Protein AF-A0A2V5NM81-F1 (afdb_monomer)

Sequence (54 aa):
MTTSVSLGEFVELAKQGNVIPVFAEFIADGETPVSAFKKLDRGGYSFLFESTEK

Solvent-accessible surface area (backbone atoms only — not comparable to full-atom values): 3917 Å² total; per-residue (Å²): 125,54,69,75,64,53,75,70,54,47,58,61,50,55,75,79,43,96,78,82,93,78,53,72,55,77,93,54,92,90,52,50,76,69,56,47,48,65,71,67,55,82,86,68,97,76,86,86,87,84,86,80,89,133

Structure (mmCIF, N/CA/C/O backbone):
data_AF-A0A2V5NM81-F1
#
_entry.id   AF-A0A2V5NM81-F1
#
loop_
_atom_site.group_PDB
_atom_site.id
_atom_site.type_symbol
_atom_site.label_atom_id
_atom_site.label_alt_id
_atom_site.label_comp_id
_atom_site.label_asym_id
_atom_site.label_entity_id
_atom_site.label_seq_id
_atom_site.pdbx_PDB_ins_code
_atom_site.Cartn_x
_atom_site.Cartn_y
_atom_site.Cartn_z
_atom_site.occupancy
_atom_site.B_iso_or_equiv
_atom_site.auth_seq_id
_atom_site.auth_comp_id
_atom_site.auth_asym_id
_atom_site.auth_atom_id
_atom_site.pdbx_PDB_model_num
ATOM 1 N N . MET A 1 1 ? 12.077 -4.728 5.846 1.00 60.47 1 MET A N 1
ATOM 2 C CA . MET A 1 1 ? 10.621 -4.529 5.737 1.00 60.47 1 MET A CA 1
ATOM 3 C C . MET A 1 1 ? 10.193 -3.834 7.008 1.00 60.47 1 MET A C 1
ATOM 5 O O . MET A 1 1 ? 10.260 -4.446 8.067 1.00 60.47 1 MET A O 1
ATOM 9 N N . THR A 1 2 ? 9.871 -2.550 6.905 1.00 67.94 2 THR A N 1
ATOM 10 C CA . THR A 1 2 ? 9.402 -1.747 8.038 1.00 67.94 2 THR A CA 1
ATOM 11 C C . THR A 1 2 ? 7.902 -1.563 7.864 1.00 67.94 2 THR A C 1
ATOM 13 O O . THR A 1 2 ? 7.450 -1.198 6.780 1.00 67.94 2 THR A O 1
ATOM 16 N N . THR A 1 3 ? 7.129 -1.889 8.895 1.00 74.62 3 THR A N 1
ATOM 17 C CA . THR A 1 3 ? 5.681 -1.657 8.938 1.00 74.62 3 THR A CA 1
ATOM 18 C C . THR A 1 3 ? 5.413 -0.325 9.620 1.00 74.62 3 THR A C 1
ATOM 20 O O . THR A 1 3 ? 6.041 -0.034 10.636 1.00 74.62 3 THR A O 1
ATOM 23 N N . SER A 1 4 ? 4.479 0.464 9.095 1.00 84.00 4 SER A N 1
ATOM 24 C CA . SER A 1 4 ? 4.234 1.826 9.579 1.00 84.00 4 SER A CA 1
ATOM 25 C C . SER A 1 4 ? 3.513 1.925 10.924 1.00 84.00 4 SER A C 1
ATOM 27 O O . SER A 1 4 ? 3.600 2.963 11.572 1.00 84.00 4 SER A O 1
ATOM 29 N N . VAL A 1 5 ? 2.786 0.879 11.331 1.00 90.31 5 VAL A N 1
ATOM 30 C CA . VAL A 1 5 ? 1.921 0.893 12.519 1.00 90.31 5 VAL A CA 1
ATOM 31 C C . VAL A 1 5 ? 1.987 -0.464 13.224 1.00 90.31 5 VAL A C 1
ATOM 33 O O . VAL A 1 5 ? 1.795 -1.506 12.593 1.00 90.31 5 VAL A O 1
ATOM 36 N N . SER A 1 6 ? 2.247 -0.469 14.533 1.00 92.81 6 SER A N 1
ATOM 37 C CA . SER A 1 6 ? 2.122 -1.660 15.383 1.00 92.81 6 SER A CA 1
ATOM 38 C C . SER A 1 6 ? 0.662 -1.950 15.747 1.00 92.81 6 SER A C 1
ATOM 40 O O . SER A 1 6 ? -0.204 -1.081 15.673 1.00 92.81 6 SER A O 1
ATOM 42 N N . LEU A 1 7 ? 0.362 -3.169 16.209 1.00 94.00 7 LE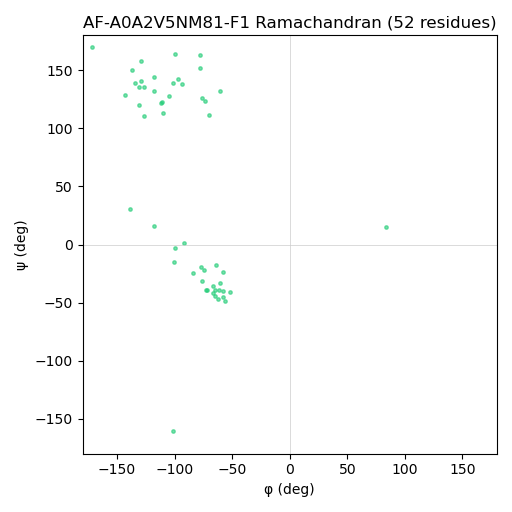U A N 1
ATOM 43 C CA . LEU A 1 7 ? -1.004 -3.521 16.615 1.00 94.00 7 LEU A CA 1
ATOM 44 C C . LEU A 1 7 ? -1.551 -2.597 17.721 1.00 94.00 7 LEU A C 1
ATOM 46 O O . LEU A 1 7 ? -2.717 -2.216 17.674 1.00 94.00 7 LEU A O 1
ATOM 50 N N . GLY A 1 8 ? -0.719 -2.222 18.698 1.00 95.62 8 GLY A N 1
ATOM 51 C CA . GLY A 1 8 ? -1.130 -1.321 19.779 1.00 95.62 8 GLY A CA 1
ATOM 52 C C . GLY A 1 8 ? -1.476 0.079 19.270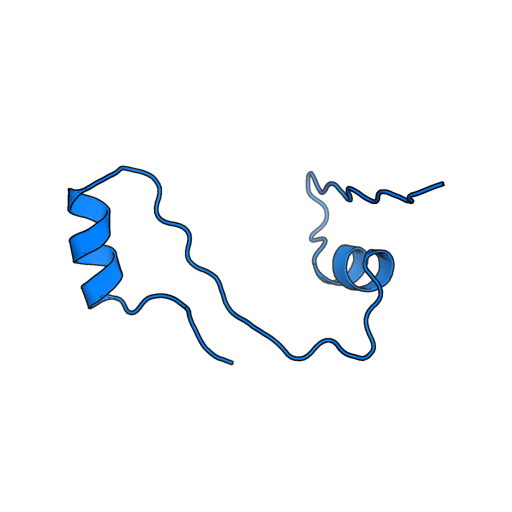 1.00 95.62 8 GLY A C 1
ATOM 53 O O . GLY A 1 8 ? -2.517 0.626 19.622 1.00 95.62 8 GLY A O 1
ATOM 54 N N . GLU A 1 9 ? -0.651 0.627 18.378 1.00 94.06 9 GLU A N 1
ATOM 55 C CA . GLU A 1 9 ? -0.903 1.930 17.751 1.00 94.06 9 GLU A CA 1
ATOM 56 C C . GLU A 1 9 ? -2.153 1.904 16.868 1.00 94.06 9 GLU A C 1
ATOM 58 O O . GLU A 1 9 ? -2.949 2.840 16.907 1.00 94.06 9 GLU A O 1
ATOM 63 N N . PHE A 1 10 ? -2.381 0.814 16.128 1.00 95.38 10 PHE A N 1
ATOM 64 C CA . PHE A 1 10 ? -3.597 0.641 15.334 1.00 95.38 10 PHE A CA 1
ATOM 65 C C . PHE A 1 10 ? -4.854 0.714 16.208 1.00 95.38 10 PHE A C 1
ATOM 67 O O . PHE A 1 10 ? -5.809 1.404 15.855 1.00 95.38 10 PHE A O 1
ATOM 74 N N . VAL A 1 11 ? -4.851 0.037 17.362 1.00 95.88 11 VAL A N 1
ATOM 75 C CA . VAL A 1 11 ? -5.984 0.041 18.301 1.00 95.88 11 VAL A CA 1
ATOM 76 C C . VAL A 1 11 ? -6.274 1.448 18.829 1.00 95.88 11 VAL A C 1
ATOM 78 O O . VAL A 1 11 ? -7.441 1.817 18.952 1.00 95.88 11 VAL A O 1
ATOM 81 N N . GLU A 1 12 ? -5.250 2.254 19.108 1.00 96.31 12 GLU A N 1
ATOM 82 C CA . GLU A 1 12 ? -5.448 3.640 19.551 1.00 96.31 12 GLU A CA 1
ATOM 83 C C . GLU A 1 12 ? -5.924 4.563 18.420 1.00 96.31 12 GLU A C 1
ATOM 85 O O . GLU A 1 12 ? -6.812 5.391 18.636 1.00 96.31 12 GLU A O 1
ATOM 90 N N . LEU A 1 13 ? -5.402 4.397 17.202 1.00 95.06 13 LEU A N 1
ATOM 91 C CA . LEU A 1 13 ? -5.836 5.159 16.025 1.00 95.06 13 LEU A CA 1
ATOM 92 C C . LEU A 1 13 ? -7.281 4.828 15.626 1.00 95.06 13 LEU A C 1
ATOM 94 O O . LEU A 1 13 ? -8.036 5.726 15.256 1.00 95.06 13 LEU A O 1
ATOM 98 N N . ALA A 1 14 ? -7.703 3.570 15.772 1.00 96.00 14 ALA A N 1
ATOM 99 C CA . ALA A 1 14 ? -9.065 3.127 15.470 1.00 96.00 14 ALA A CA 1
ATOM 100 C C . ALA A 1 14 ? -10.138 3.764 16.370 1.00 96.00 14 ALA A C 1
ATOM 102 O O . ALA A 1 14 ? -11.315 3.775 16.016 1.00 96.00 14 ALA A O 1
ATOM 103 N N . LYS A 1 15 ? -9.756 4.337 17.519 1.00 97.00 15 LYS A N 1
ATOM 104 C CA . LYS A 1 15 ? -10.669 5.132 18.359 1.00 97.00 15 LYS A CA 1
ATOM 105 C C . LYS A 1 15 ? -10.910 6.538 17.800 1.00 97.00 15 LYS A C 1
ATOM 107 O O . LYS A 1 15 ? -11.877 7.181 18.193 1.00 97.00 15 LYS A O 1
ATOM 112 N N . GLN A 1 16 ? -10.029 7.026 16.925 1.00 95.69 16 GLN A N 1
ATOM 113 C CA . GLN A 1 16 ? -10.028 8.401 16.409 1.00 95.69 16 GLN A CA 1
ATOM 114 C C . GLN A 1 16 ? -10.650 8.515 15.009 1.00 95.69 16 GLN A C 1
ATOM 116 O O . GLN A 1 16 ? -10.983 9.616 14.575 1.00 95.69 16 GLN A O 1
ATOM 121 N N . GLY A 1 17 ? -10.837 7.397 14.303 1.00 92.88 17 GLY A N 1
ATOM 122 C CA . GLY A 1 17 ? -11.417 7.368 12.963 1.00 92.88 17 GLY A CA 1
ATOM 123 C C . GLY A 1 17 ? -11.706 5.949 12.478 1.00 92.88 17 GLY A C 1
ATOM 124 O O . GLY A 1 17 ? -11.297 4.968 13.090 1.00 92.88 17 GLY A O 1
ATOM 125 N N . ASN A 1 18 ? -12.423 5.836 11.361 1.00 94.88 18 ASN A N 1
ATOM 126 C CA . ASN A 1 18 ? -12.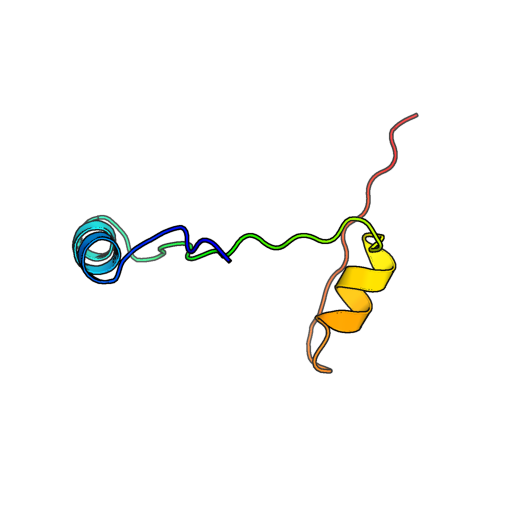858 4.556 10.788 1.00 94.88 18 ASN A CA 1
ATOM 127 C C . ASN A 1 18 ? -11.976 4.054 9.629 1.00 94.88 18 ASN A C 1
ATOM 129 O O . ASN A 1 18 ? -12.225 2.969 9.106 1.00 94.88 18 ASN A O 1
ATOM 133 N N . VAL A 1 19 ? -10.967 4.827 9.219 1.00 95.44 19 VAL A N 1
ATOM 134 C CA . VAL A 1 19 ? -10.000 4.453 8.180 1.00 95.44 19 VAL A CA 1
ATOM 135 C C . VAL A 1 19 ? -8.597 4.720 8.704 1.00 95.44 19 VAL A C 1
ATOM 137 O O . VAL A 1 19 ? -8.256 5.854 9.027 1.00 95.44 19 VAL A O 1
ATOM 140 N N . ILE A 1 20 ? -7.787 3.666 8.776 1.00 94.44 2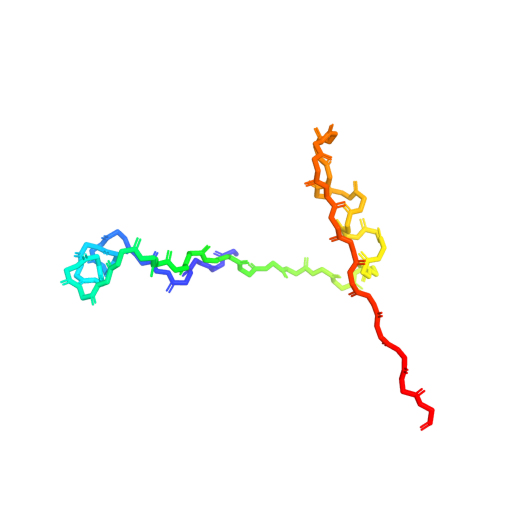0 ILE A N 1
ATOM 141 C CA . ILE A 1 20 ? -6.418 3.717 9.287 1.00 94.44 20 ILE A CA 1
ATOM 142 C C . ILE A 1 20 ? -5.508 3.098 8.219 1.00 94.44 20 ILE A C 1
ATOM 144 O O . ILE A 1 20 ? -5.607 1.892 7.975 1.00 94.44 20 ILE A O 1
ATOM 148 N N . PRO A 1 21 ? -4.654 3.885 7.539 1.00 92.62 21 PRO A N 1
ATOM 149 C CA . PRO A 1 21 ? -3.755 3.354 6.525 1.00 92.62 21 PRO A CA 1
ATOM 150 C C . PRO A 1 21 ? -2.606 2.584 7.182 1.00 92.62 21 PRO A C 1
ATOM 152 O O . PRO A 1 21 ? -1.851 3.129 7.985 1.00 92.62 21 PRO A O 1
ATOM 155 N N . VAL A 1 22 ? -2.447 1.321 6.797 1.00 93.62 22 VAL A N 1
ATOM 156 C CA . VAL A 1 22 ? -1.307 0.485 7.185 1.00 93.62 22 VAL A CA 1
ATOM 157 C C . VAL A 1 22 ? -0.485 0.227 5.933 1.00 93.62 22 VAL A C 1
ATOM 159 O O . VAL A 1 22 ? -1.003 -0.301 4.950 1.00 93.62 22 VAL A O 1
ATOM 162 N N . PHE A 1 23 ? 0.784 0.620 5.954 1.00 92.06 23 PHE A N 1
ATOM 163 C CA . PHE A 1 23 ? 1.683 0.478 4.816 1.00 92.06 23 PHE A CA 1
ATOM 164 C C . PHE A 1 23 ? 2.985 -0.198 5.235 1.00 92.06 23 PHE A C 1
ATOM 166 O O . PHE A 1 23 ? 3.362 -0.235 6.409 1.00 92.06 23 PHE A O 1
ATOM 173 N N . ALA A 1 24 ? 3.655 -0.771 4.244 1.00 90.44 24 ALA A N 1
ATOM 174 C CA . ALA A 1 24 ? 4.973 -1.353 4.388 1.00 90.44 24 ALA A CA 1
ATOM 175 C C . ALA A 1 24 ? 5.876 -0.790 3.296 1.00 90.44 24 ALA A C 1
ATOM 177 O O . ALA A 1 24 ? 5.446 -0.607 2.156 1.00 90.44 24 ALA A O 1
ATOM 178 N N . GLU A 1 25 ? 7.122 -0.525 3.666 1.00 90.06 25 GLU A N 1
ATOM 179 C CA . GLU A 1 25 ? 8.144 -0.036 2.748 1.00 90.06 25 GLU A CA 1
ATOM 180 C C . GLU A 1 25 ? 9.078 -1.174 2.330 1.00 90.06 25 GLU A C 1
ATOM 182 O O . GLU A 1 25 ? 9.480 -2.028 3.138 1.00 90.06 25 GLU A O 1
ATOM 187 N N . PHE A 1 26 ? 9.429 -1.172 1.046 1.00 88.25 26 PHE A N 1
ATOM 188 C CA . PHE A 1 26 ? 10.254 -2.187 0.404 1.00 88.25 26 PHE A CA 1
ATOM 189 C C . PHE A 1 26 ? 11.281 -1.520 -0.512 1.00 88.25 26 PHE A C 1
ATOM 191 O O . PHE A 1 26 ? 11.017 -0.463 -1.078 1.00 88.25 26 PHE A O 1
ATOM 198 N N . ILE A 1 27 ? 12.434 -2.168 -0.681 1.00 91.19 27 ILE A N 1
ATOM 199 C CA . ILE A 1 27 ? 13.431 -1.767 -1.679 1.00 91.19 27 ILE A CA 1
ATOM 200 C C . ILE A 1 27 ? 12.931 -2.229 -3.049 1.00 91.19 27 ILE A C 1
ATOM 202 O O . ILE A 1 27 ? 12.613 -3.408 -3.220 1.00 91.19 27 ILE A O 1
ATOM 206 N N . AL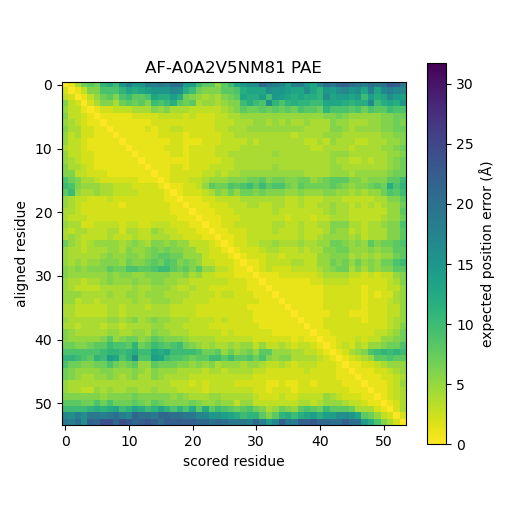A A 1 28 ? 12.856 -1.306 -4.004 1.00 91.19 28 ALA A N 1
ATOM 207 C CA . ALA A 1 28 ? 12.292 -1.542 -5.331 1.00 91.19 28 ALA A CA 1
ATOM 208 C C . ALA A 1 28 ? 13.122 -0.872 -6.439 1.00 91.19 28 ALA A C 1
ATOM 210 O O . ALA A 1 28 ? 12.586 -0.492 -7.471 1.00 91.19 28 ALA A O 1
ATOM 211 N N . ASP A 1 29 ? 14.435 -0.740 -6.237 1.00 93.38 29 ASP A N 1
ATOM 212 C CA . ASP A 1 29 ? 15.347 0.022 -7.106 1.00 93.38 29 ASP A CA 1
ATOM 213 C C . ASP A 1 29 ? 15.366 -0.463 -8.569 1.00 93.38 29 ASP A C 1
ATOM 215 O O . ASP A 1 29 ? 15.715 0.286 -9.476 1.00 93.38 29 ASP A O 1
ATOM 219 N N . GLY A 1 30 ? 14.995 -1.727 -8.803 1.00 94.00 30 GLY A N 1
ATOM 220 C CA . GLY A 1 30 ? 14.873 -2.319 -10.138 1.00 94.00 30 GLY A CA 1
ATOM 221 C C . GLY A 1 30 ? 13.477 -2.226 -10.758 1.00 94.00 30 GLY A C 1
ATOM 222 O O . GLY A 1 30 ? 13.267 -2.754 -11.850 1.00 94.00 30 GLY A O 1
ATOM 223 N N . GLU A 1 31 ? 12.511 -1.619 -10.073 1.00 94.38 31 GLU A N 1
ATOM 224 C CA . GLU A 1 31 ? 11.141 -1.492 -10.556 1.00 94.38 31 GLU A CA 1
ATOM 225 C C . GLU A 1 31 ? 10.891 -0.134 -11.214 1.00 94.38 31 GLU A C 1
ATOM 227 O O . GLU A 1 31 ? 11.332 0.912 -10.747 1.00 94.38 31 GLU A O 1
ATOM 232 N N . THR A 1 32 ? 10.101 -0.149 -12.282 1.00 95.19 32 THR A N 1
ATOM 233 C CA . THR A 1 32 ? 9.406 1.031 -12.803 1.00 95.19 32 THR A CA 1
ATOM 234 C C . THR A 1 32 ? 7.952 1.006 -12.321 1.00 95.19 32 THR A C 1
ATOM 236 O O . THR A 1 32 ? 7.463 -0.061 -11.930 1.00 95.19 32 THR A O 1
ATOM 239 N N . PRO A 1 33 ? 7.202 2.124 -12.381 1.00 93.94 33 PRO A N 1
ATOM 240 C CA . PRO A 1 33 ? 5.784 2.118 -12.013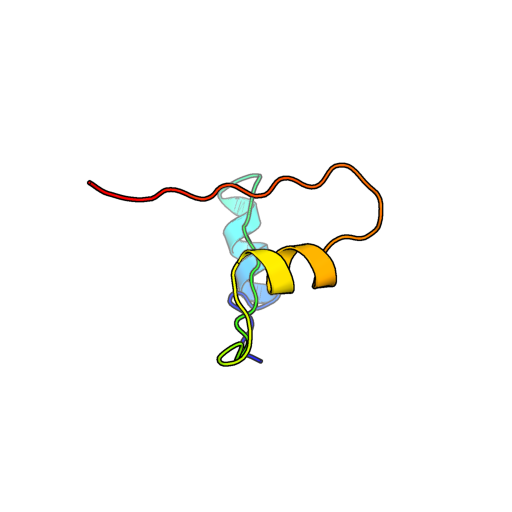 1.00 93.94 33 PRO A CA 1
ATOM 241 C C . PRO A 1 33 ? 4.984 1.025 -12.741 1.00 93.94 33 PRO A C 1
ATOM 243 O O . PRO A 1 33 ? 4.207 0.298 -12.120 1.00 93.94 33 PRO A O 1
ATOM 246 N N . VAL A 1 34 ? 5.255 0.818 -14.036 1.00 95.62 34 VAL A N 1
ATOM 247 C CA . VAL A 1 34 ? 4.624 -0.237 -14.845 1.00 95.62 34 VAL A CA 1
ATOM 248 C C . VAL A 1 34 ? 5.019 -1.647 -14.385 1.00 95.62 34 VAL A C 1
ATOM 250 O O . VAL A 1 34 ? 4.162 -2.534 -14.350 1.00 95.62 34 VAL A O 1
ATOM 253 N N . SER A 1 35 ? 6.291 -1.903 -14.051 1.00 95.31 35 SER A N 1
ATOM 254 C CA . SER A 1 35 ? 6.711 -3.244 -13.610 1.00 95.31 35 SER A CA 1
ATOM 255 C C . SER A 1 35 ? 6.188 -3.576 -12.214 1.00 95.31 35 SER A C 1
ATOM 257 O O . SER A 1 35 ? 5.721 -4.696 -11.998 1.00 95.31 35 SER A O 1
ATOM 259 N N . ALA A 1 36 ? 6.182 -2.600 -11.302 1.00 94.69 36 ALA A N 1
ATOM 260 C CA . ALA A 1 36 ? 5.595 -2.738 -9.976 1.00 94.69 36 ALA A CA 1
ATOM 261 C C . ALA A 1 36 ? 4.087 -3.006 -10.068 1.00 94.69 36 ALA A C 1
ATOM 263 O O . ALA A 1 36 ? 3.598 -3.962 -9.466 1.00 94.69 36 ALA A O 1
ATOM 264 N N . PHE A 1 37 ? 3.364 -2.237 -10.889 1.00 95.00 37 PHE A N 1
ATOM 265 C CA . PHE A 1 37 ? 1.932 -2.434 -11.115 1.00 95.00 37 PHE A CA 1
ATOM 26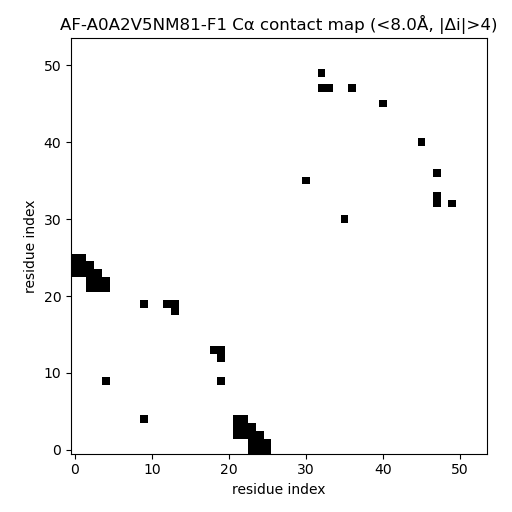6 C C . PHE A 1 37 ? 1.620 -3.854 -11.597 1.00 95.00 37 PHE A C 1
ATOM 268 O O . PHE A 1 37 ? 0.793 -4.541 -11.002 1.00 95.00 37 PHE A O 1
ATOM 275 N N . LYS A 1 38 ? 2.348 -4.344 -12.610 1.00 94.56 38 LYS A N 1
ATOM 276 C CA . LYS A 1 38 ? 2.179 -5.713 -13.127 1.00 94.56 38 LYS A CA 1
ATOM 277 C C . LYS A 1 38 ? 2.458 -6.798 -12.084 1.00 94.56 38 LYS A C 1
ATOM 279 O O . LYS A 1 38 ? 1.845 -7.855 -12.142 1.00 94.56 38 LYS A O 1
ATOM 284 N N . LYS A 1 39 ? 3.393 -6.568 -11.157 1.00 93.50 39 LYS A N 1
ATOM 285 C CA . LYS A 1 39 ? 3.723 -7.516 -10.077 1.00 93.50 39 LYS A CA 1
ATOM 286 C C . LYS A 1 39 ? 2.686 -7.521 -8.954 1.00 93.50 39 LYS A C 1
ATOM 288 O O . LYS A 1 39 ? 2.504 -8.550 -8.304 1.00 93.50 39 LYS A O 1
ATOM 293 N N . LEU A 1 40 ? 2.049 -6.379 -8.703 1.00 91.75 40 LEU A N 1
ATOM 294 C CA . LEU A 1 40 ? 1.025 -6.219 -7.670 1.00 91.75 40 LEU A CA 1
ATOM 295 C C . LEU A 1 40 ? -0.367 -6.635 -8.147 1.00 91.75 40 LEU A C 1
ATOM 297 O O . LEU A 1 40 ? -1.192 -7.011 -7.316 1.00 91.75 40 LEU A O 1
ATOM 301 N N . ASP A 1 41 ? -0.618 -6.595 -9.454 1.00 93.06 41 ASP A N 1
ATOM 302 C CA . ASP A 1 41 ? -1.896 -6.991 -10.028 1.00 93.06 41 ASP A CA 1
ATOM 303 C C . ASP A 1 41 ? -2.231 -8.467 -9.733 1.00 93.06 41 ASP A C 1
ATOM 305 O O . ASP A 1 41 ? -1.416 -9.378 -9.900 1.00 93.06 41 ASP A O 1
ATOM 309 N N . ARG A 1 42 ? -3.462 -8.704 -9.270 1.00 92.06 42 ARG A N 1
ATOM 310 C CA . ARG A 1 42 ? -4.001 -10.031 -8.924 1.00 92.06 42 ARG A CA 1
ATOM 311 C C . ARG A 1 42 ? -5.205 -10.421 -9.785 1.00 92.06 42 ARG A C 1
ATOM 313 O O . ARG A 1 42 ? -5.922 -11.352 -9.430 1.00 92.06 42 ARG A O 1
ATOM 320 N N . GLY A 1 43 ? -5.425 -9.730 -10.905 1.00 88.06 43 GLY A N 1
ATOM 321 C CA . GLY A 1 43 ? -6.493 -10.044 -11.861 1.00 88.06 43 GLY A CA 1
ATOM 322 C C . GLY A 1 43 ? -7.863 -9.456 -11.505 1.00 88.06 43 GLY A C 1
ATOM 323 O O . GLY A 1 43 ? -8.870 -9.895 -12.053 1.00 88.06 43 GLY A O 1
ATOM 324 N N . GLY A 1 44 ? -7.910 -8.491 -10.579 1.00 91.75 44 GLY A N 1
ATOM 325 C CA . GLY A 1 44 ? -9.105 -7.708 -10.250 1.00 91.75 44 GLY A CA 1
ATOM 326 C C . GLY A 1 44 ? -9.084 -6.314 -10.887 1.00 91.75 44 GLY A C 1
ATOM 327 O O . GLY A 1 44 ? -8.346 -6.056 -11.834 1.00 91.75 44 GLY A O 1
ATOM 328 N N . TYR A 1 45 ? -9.888 -5.392 -10.350 1.00 93.81 45 TYR A N 1
ATOM 329 C CA . TYR A 1 45 ? -9.800 -3.979 -10.725 1.00 93.81 45 TYR A CA 1
ATOM 330 C C . TYR A 1 45 ? -8.509 -3.362 -10.179 1.00 93.81 45 TYR A C 1
ATOM 332 O O . TYR A 1 45 ? -8.368 -3.172 -8.971 1.00 93.81 45 TYR A O 1
ATOM 340 N N . SER A 1 46 ? -7.603 -3.019 -11.088 1.00 94.06 46 SER A N 1
ATOM 341 C CA . SER A 1 46 ? -6.293 -2.444 -10.793 1.00 94.06 46 SER A CA 1
ATOM 342 C C . SER A 1 46 ? -6.091 -1.214 -11.679 1.00 94.06 46 SER A C 1
ATOM 344 O O . SER A 1 46 ? -6.382 -1.257 -12.874 1.00 94.06 46 SER A O 1
ATOM 346 N N . PHE A 1 47 ? -5.595 -0.114 -11.111 1.00 94.62 47 PHE A N 1
ATOM 347 C CA . PHE A 1 47 ? -5.401 1.152 -11.825 1.00 94.62 47 PHE A CA 1
ATOM 348 C C . PHE A 1 47 ? -3.964 1.649 -11.661 1.00 94.62 47 PHE A C 1
ATOM 350 O O . PHE A 1 47 ? -3.428 1.639 -10.553 1.00 94.62 47 PHE A O 1
ATOM 357 N N . LEU A 1 48 ? -3.360 2.095 -12.763 1.00 95.44 48 LEU A N 1
ATOM 358 C CA . LEU A 1 48 ? -2.059 2.755 -12.785 1.00 95.44 48 LEU A CA 1
ATOM 359 C C . LEU A 1 48 ? -2.271 4.221 -13.160 1.00 95.44 48 LEU A C 1
ATOM 361 O O . LEU A 1 48 ? -2.827 4.518 -14.217 1.00 95.44 48 LEU A O 1
ATOM 365 N N . PHE A 1 49 ? -1.820 5.121 -12.295 1.00 95.06 49 PHE A N 1
ATOM 366 C CA . PHE A 1 49 ? -1.829 6.555 -12.549 1.00 95.06 49 PHE A CA 1
ATOM 367 C C . PHE A 1 49 ? -0.386 7.020 -12.742 1.00 95.06 49 PHE A C 1
ATOM 369 O O . PHE A 1 49 ? 0.403 6.989 -11.800 1.00 95.06 49 PHE A O 1
ATOM 376 N N . GLU A 1 50 ? -0.047 7.445 -13.957 1.00 93.69 50 GLU A N 1
ATOM 377 C CA . GLU A 1 50 ? 1.243 8.055 -14.288 1.00 93.69 50 GLU A CA 1
ATOM 378 C C . GLU A 1 50 ? 1.019 9.489 -14.769 1.00 93.69 50 GLU A C 1
ATOM 380 O O . GLU A 1 50 ? 0.023 9.792 -15.428 1.00 93.69 50 GLU A O 1
ATOM 385 N N . SER A 1 51 ? 1.9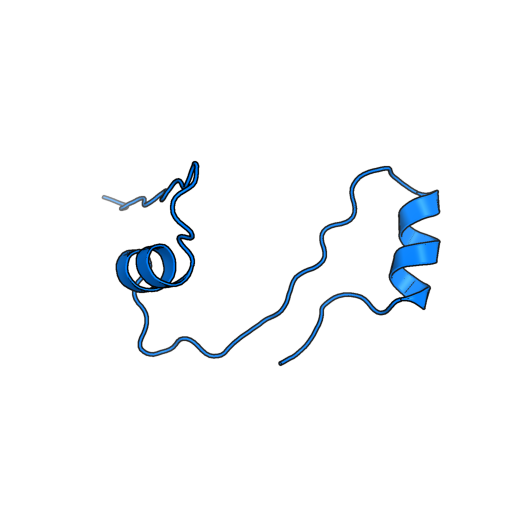49 10.378 -14.429 1.00 93.00 51 SER A N 1
ATOM 386 C CA . SER A 1 51 ? 1.945 11.768 -14.872 1.00 93.00 51 SER A CA 1
ATOM 387 C C . SER A 1 51 ? 3.342 12.143 -15.344 1.00 93.00 51 SER A C 1
ATOM 389 O O . SER A 1 51 ? 4.331 11.776 -14.712 1.00 93.00 51 SER A O 1
ATOM 391 N N . THR A 1 52 ? 3.416 12.882 -16.446 1.00 89.38 52 THR A N 1
ATOM 392 C CA . THR A 1 52 ? 4.655 13.480 -16.947 1.00 89.38 52 THR A CA 1
ATOM 393 C C . THR A 1 52 ? 4.501 14.989 -16.934 1.00 89.38 52 THR A C 1
ATOM 395 O O . THR A 1 52 ? 3.506 15.509 -17.445 1.00 89.38 52 THR A O 1
ATOM 398 N N . GLU A 1 53 ? 5.487 15.691 -16.397 1.00 80.38 53 GLU A N 1
ATOM 399 C CA . GLU A 1 53 ? 5.557 17.147 -16.510 1.00 80.38 53 GLU A CA 1
ATOM 400 C C . GLU A 1 53 ? 6.072 17.541 -17.910 1.00 80.38 53 GLU A C 1
ATOM 402 O O . GLU A 1 53 ? 6.781 16.766 -18.558 1.00 80.38 53 GLU A O 1
ATOM 407 N N . LYS A 1 54 ? 5.681 18.724 -18.399 1.00 62.75 54 LYS A N 1
ATOM 408 C CA . LYS A 1 54 ? 6.253 19.367 -19.592 1.00 62.75 54 LYS A CA 1
ATOM 409 C C . LYS A 1 54 ? 7.082 20.568 -19.178 1.00 62.75 54 LYS A C 1
ATOM 411 O O . LYS A 1 54 ? 6.620 21.278 -18.259 1.00 62.75 54 LYS A O 1
#

pLDDT: mean 91.12, std 7.71, range [60.47, 97.0]

Radius of gyration: 15.57 Å; Cα contacts (8 Å, |Δi|>4): 26; cha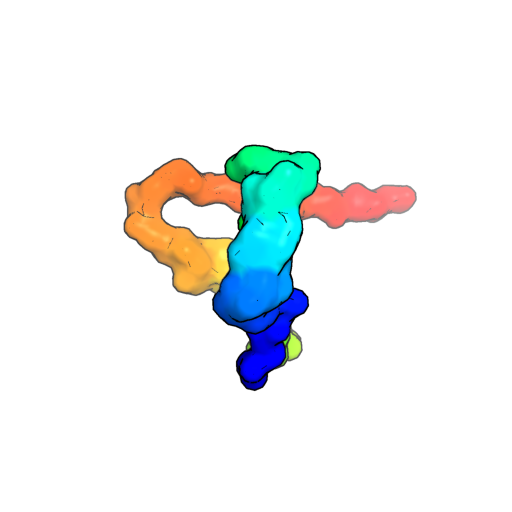ins: 1; bounding box: 28×29×39 Å

Mean predicted aligned error: 4.89 Å

Secondary structure (DSSP, 8-state):
-EES--HHHHHHHTTT-S-----EE---TT--HHHHHHHH--SSS---------

Foldseek 3Di:
DDKPDDPVRVVVVVVVDPDDDIDDDDDDVVDDLVRVQVVPDPPDDGDGDDDDDD